Protein AF-A0A928UQ67-F1 (afdb_monomer_lite)

Foldseek 3Di:
DDDDDDDPPDDQQVCVVPHWDPVNCVVVVPVDIDDDDDDDDDD

Secondary structure (DSSP, 8-state):
-PPPP------TTT-TTT---HHHHHHTT-S------------

Sequence (43 aa):
GGVVSHNQNLCTYGRPDLFFSYRRSCHNDSPDYGRQISAICIK

Structure (mmCIF, N/CA/C/O backbone):
data_AF-A0A928UQ67-F1
#
_entry.id   AF-A0A928UQ67-F1
#
loop_
_atom_site.group_PDB
_atom_site.id
_atom_site.type_symbol
_atom_site.label_atom_id
_atom_site.label_alt_id
_atom_site.label_comp_id
_atom_site.label_asym_id
_atom_site.label_entity_id
_atom_site.label_seq_id
_atom_site.pdbx_PDB_ins_code
_atom_site.Cartn_x
_atom_site.Cartn_y
_atom_site.Cartn_z
_atom_site.occupancy
_atom_site.B_iso_or_equiv
_atom_site.auth_seq_id
_atom_site.auth_comp_id
_atom_site.auth_asym_id
_atom_site.auth_atom_id
_atom_site.pdbx_PDB_model_num
ATOM 1 N N . GLY A 1 1 ? -14.092 -13.400 27.871 1.00 58.59 1 GLY A N 1
ATOM 2 C CA . GLY A 1 1 ? -14.702 -12.831 26.652 1.00 58.59 1 GLY A CA 1
ATOM 3 C C . GLY A 1 1 ? -13.670 -12.856 25.546 1.00 58.59 1 GLY A C 1
ATOM 4 O O . GLY A 1 1 ? -12.522 -12.553 25.836 1.00 58.59 1 GLY A O 1
ATOM 5 N N . GLY A 1 2 ? -14.030 -13.300 24.341 1.00 65.94 2 GLY A N 1
ATOM 6 C CA . GLY A 1 2 ? -13.103 -13.389 23.205 1.00 65.94 2 GLY A CA 1
ATOM 7 C C . GLY A 1 2 ? -12.956 -12.060 22.459 1.00 65.94 2 GLY A C 1
ATOM 8 O O . GLY A 1 2 ? -13.869 -11.239 22.478 1.00 65.94 2 GLY A O 1
ATOM 9 N N . VAL A 1 3 ? -11.813 -11.860 21.802 1.00 80.56 3 VAL A N 1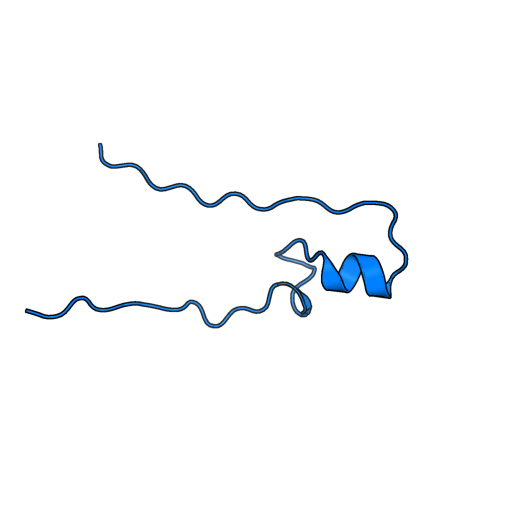
ATOM 10 C CA . VAL A 1 3 ? -11.556 -10.710 20.921 1.00 80.56 3 VAL A CA 1
ATOM 11 C C . VAL A 1 3 ? -12.003 -11.061 19.501 1.00 80.56 3 VAL A C 1
ATOM 13 O O . VAL A 1 3 ? -11.644 -12.120 18.988 1.00 80.56 3 VAL A O 1
ATOM 16 N N . VAL A 1 4 ? -12.767 -10.173 18.860 1.00 79.94 4 VAL A N 1
ATOM 17 C CA . VAL A 1 4 ? -13.136 -10.300 17.442 1.00 79.94 4 VAL A CA 1
ATOM 18 C C . VAL A 1 4 ? -12.043 -9.656 16.592 1.00 79.94 4 VAL A C 1
ATOM 20 O O . VAL A 1 4 ? -11.714 -8.487 16.777 1.00 79.94 4 VAL A O 1
ATOM 23 N N . SER A 1 5 ? -11.476 -10.423 15.662 1.00 78.75 5 SER A N 1
ATOM 24 C CA . SER A 1 5 ? -10.545 -9.919 14.650 1.00 78.75 5 SER A CA 1
ATOM 25 C C . SER A 1 5 ? -11.289 -9.704 13.335 1.00 78.75 5 SER A C 1
ATOM 27 O O . SER A 1 5 ? -12.035 -10.579 12.896 1.00 78.75 5 SER A O 1
ATOM 29 N N . HIS A 1 6 ? -11.074 -8.554 12.698 1.00 81.19 6 HIS A N 1
ATOM 30 C CA . HIS A 1 6 ? -11.640 -8.235 11.391 1.00 81.19 6 HIS A CA 1
ATOM 31 C C . HIS A 1 6 ? -10.523 -8.164 10.347 1.00 81.19 6 HIS A C 1
ATOM 33 O O . HIS A 1 6 ? -9.564 -7.408 10.496 1.00 81.19 6 HIS A O 1
ATOM 39 N N . ASN A 1 7 ? -10.657 -8.942 9.273 1.00 86.44 7 ASN A N 1
ATOM 40 C CA . ASN A 1 7 ? -9.742 -8.933 8.134 1.00 86.44 7 ASN A CA 1
ATOM 41 C C . ASN A 1 7 ? -10.399 -8.190 6.959 1.00 86.44 7 ASN A C 1
ATOM 43 O O . ASN A 1 7 ? -11.558 -8.443 6.646 1.00 86.44 7 ASN A O 1
ATOM 47 N N . GLN A 1 8 ? -9.662 -7.293 6.301 1.00 86.88 8 GLN A N 1
ATOM 48 C CA . GLN A 1 8 ? -10.161 -6.513 5.157 1.00 86.88 8 GLN A CA 1
ATOM 49 C C . GLN A 1 8 ? -10.336 -7.347 3.875 1.00 86.88 8 GLN A C 1
ATOM 51 O O . GLN A 1 8 ? -10.953 -6.890 2.921 1.00 86.88 8 GLN A O 1
ATOM 56 N N . ASN A 1 9 ? -9.792 -8.565 3.839 1.00 88.50 9 ASN A N 1
ATOM 57 C CA . ASN A 1 9 ? -9.792 -9.476 2.696 1.00 88.50 9 ASN A CA 1
ATOM 58 C C . ASN A 1 9 ? -9.219 -8.842 1.408 1.00 88.50 9 ASN A C 1
ATOM 60 O O . ASN A 1 9 ? -9.714 -9.061 0.303 1.00 88.50 9 ASN A O 1
ATOM 64 N N . LEU A 1 10 ? -8.170 -8.024 1.558 1.00 92.56 10 LEU A N 1
ATOM 65 C CA . LEU A 1 10 ? -7.511 -7.299 0.468 1.00 92.56 10 LEU A CA 1
ATOM 66 C C . LEU A 1 10 ? -6.137 -7.898 0.141 1.00 92.56 10 LEU A C 1
ATOM 68 O O . LEU A 1 10 ? -5.379 -8.283 1.029 1.00 92.56 10 LEU A O 1
ATOM 72 N N . CYS A 1 11 ? -5.797 -7.930 -1.151 1.00 93.44 11 CYS A N 1
ATOM 73 C CA . CYS A 1 11 ? -4.524 -8.441 -1.661 1.00 93.44 11 CYS A CA 1
ATOM 74 C C . CYS A 1 11 ? -3.644 -7.297 -2.180 1.00 93.44 11 CYS A C 1
ATOM 76 O O . CYS A 1 11 ? -4.012 -6.611 -3.134 1.00 93.44 11 CYS A O 1
ATOM 78 N N . THR A 1 12 ? -2.448 -7.131 -1.608 1.00 95.00 12 THR A N 1
ATOM 79 C CA . THR A 1 12 ? -1.497 -6.087 -2.033 1.00 95.00 12 THR A CA 1
ATOM 80 C C . THR A 1 12 ? -0.963 -6.316 -3.445 1.00 95.00 12 THR A C 1
ATOM 82 O O . THR A 1 12 ? -0.693 -5.357 -4.164 1.00 95.00 12 THR A O 1
ATOM 85 N N . TYR A 1 13 ? -0.844 -7.575 -3.884 1.00 95.31 13 TYR A N 1
ATOM 86 C CA . TYR A 1 13 ? -0.371 -7.925 -5.227 1.00 95.31 13 TYR A CA 1
ATOM 87 C C . TYR A 1 13 ? -1.394 -7.581 -6.320 1.00 95.31 13 TYR A C 1
ATOM 89 O O . TYR A 1 13 ? -1.022 -7.006 -7.341 1.00 95.31 13 TYR A O 1
ATOM 97 N N . GLY A 1 14 ? -2.675 -7.894 -6.099 1.00 95.00 14 GLY A N 1
ATOM 98 C CA . GLY A 1 14 ? -3.737 -7.762 -7.106 1.00 95.00 14 GLY A CA 1
ATOM 99 C C . GLY A 1 14 ? -4.377 -6.375 -7.218 1.00 95.00 14 GLY A C 1
ATOM 100 O O . GLY A 1 14 ? -5.267 -6.197 -8.041 1.00 95.00 14 GLY A O 1
ATOM 101 N N . ARG A 1 15 ? -3.968 -5.405 -6.389 1.00 94.38 15 ARG A N 1
ATOM 102 C CA . ARG A 1 15 ? -4.553 -4.050 -6.332 1.00 94.38 15 ARG A CA 1
ATOM 103 C C . ARG A 1 15 ? -3.478 -2.963 -6.465 1.00 94.38 15 ARG A C 1
ATOM 105 O O . ARG A 1 15 ? -3.145 -2.304 -5.478 1.00 94.38 15 ARG A O 1
ATOM 112 N N . PRO A 1 16 ? -2.862 -2.820 -7.655 1.00 91.81 16 PRO A N 1
ATOM 113 C CA . PRO A 1 16 ? -1.773 -1.869 -7.886 1.00 91.81 16 PRO A CA 1
ATOM 114 C C . PRO A 1 16 ? -2.203 -0.398 -7.780 1.00 91.81 16 PRO A C 1
ATOM 116 O O . PRO A 1 16 ? -1.355 0.453 -7.548 1.00 91.81 16 PRO A O 1
ATOM 119 N N . ASP A 1 17 ? -3.500 -0.119 -7.913 1.00 94.19 17 ASP A N 1
ATOM 120 C CA . ASP A 1 17 ? -4.134 1.190 -7.734 1.00 94.19 17 ASP A CA 1
ATOM 121 C C . ASP A 1 17 ? -4.130 1.670 -6.275 1.00 94.19 17 ASP A C 1
ATOM 123 O O . ASP A 1 17 ? -4.171 2.870 -6.019 1.00 94.19 17 ASP A O 1
ATOM 127 N N . LEU A 1 18 ? -4.063 0.739 -5.319 1.00 93.94 18 LEU A N 1
ATOM 128 C CA . LEU A 1 18 ? -4.182 1.043 -3.891 1.00 93.94 18 LEU A CA 1
ATOM 129 C C . LEU A 1 18 ? -2.909 0.752 -3.102 1.00 93.94 18 LEU A C 1
ATOM 131 O O . LEU A 1 18 ? -2.647 1.411 -2.096 1.00 93.94 18 LEU A O 1
ATOM 135 N N . PHE A 1 19 ? -2.138 -0.261 -3.503 1.00 95.88 19 PHE A N 1
ATOM 136 C CA . PHE A 1 19 ? -1.107 -0.840 -2.648 1.00 95.88 19 PHE A CA 1
ATOM 137 C C . PHE A 1 19 ? 0.216 -1.057 -3.374 1.00 95.88 19 PHE A C 1
ATOM 139 O O . PHE A 1 19 ? 0.263 -1.599 -4.480 1.00 95.88 19 PHE A O 1
ATOM 146 N N . PHE A 1 20 ? 1.321 -0.750 -2.692 1.00 96.19 20 PHE A N 1
ATOM 147 C CA . PHE A 1 20 ? 2.640 -1.252 -3.074 1.00 96.19 20 PHE A CA 1
ATOM 148 C C . PHE A 1 20 ? 2.733 -2.766 -2.823 1.00 96.19 20 PHE A C 1
ATOM 150 O O . PHE A 1 20 ? 2.146 -3.288 -1.876 1.00 96.19 20 PHE A O 1
ATOM 157 N N . SER A 1 21 ? 3.487 -3.488 -3.657 1.00 96.50 21 SER A N 1
ATOM 158 C CA . SER A 1 21 ? 3.706 -4.928 -3.491 1.00 96.50 21 SER A CA 1
ATOM 159 C C . SER A 1 21 ? 5.107 -5.327 -3.926 1.00 96.50 21 SER A C 1
ATOM 161 O O . SER A 1 21 ? 5.433 -5.240 -5.106 1.00 96.50 21 SER A O 1
ATOM 163 N N . TYR A 1 22 ? 5.894 -5.844 -2.980 1.00 95.06 22 TYR A N 1
ATOM 164 C CA . TYR A 1 22 ? 7.239 -6.357 -3.244 1.00 95.06 22 TYR A CA 1
ATOM 165 C C . TYR A 1 22 ? 7.246 -7.431 -4.334 1.00 95.06 22 TYR A C 1
ATOM 167 O O . TYR A 1 22 ? 7.966 -7.319 -5.318 1.00 95.06 22 TYR A O 1
ATOM 175 N N . ARG A 1 23 ? 6.388 -8.452 -4.187 1.00 95.56 23 ARG A N 1
ATOM 176 C CA . ARG A 1 23 ? 6.315 -9.581 -5.127 1.00 95.56 23 ARG A CA 1
ATOM 177 C C . ARG A 1 23 ? 6.001 -9.121 -6.546 1.00 95.56 23 ARG A C 1
ATOM 179 O O . ARG A 1 23 ? 6.583 -9.634 -7.492 1.00 95.56 23 ARG A O 1
ATOM 186 N N . ARG A 1 24 ? 5.096 -8.148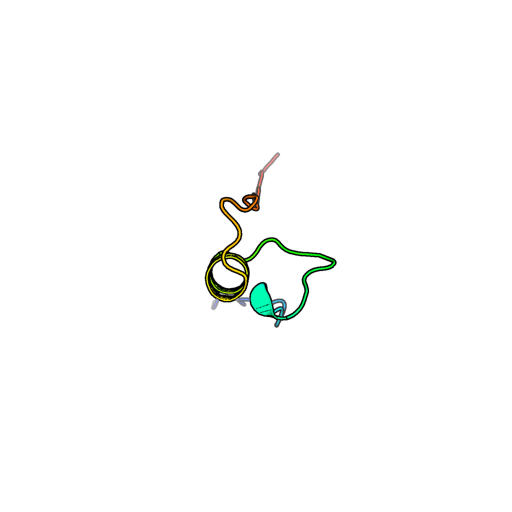 -6.688 1.00 96.12 24 ARG A N 1
ATOM 187 C CA . ARG A 1 24 ? 4.766 -7.574 -7.996 1.00 96.12 24 ARG A CA 1
ATOM 188 C C . ARG A 1 24 ? 5.959 -6.835 -8.587 1.00 96.12 24 ARG A C 1
ATOM 190 O O . ARG A 1 24 ? 6.235 -7.006 -9.765 1.00 96.12 24 ARG A O 1
ATOM 197 N N . SER A 1 25 ? 6.674 -6.062 -7.775 1.00 95.12 25 SER A N 1
ATOM 198 C CA . SER A 1 25 ? 7.887 -5.382 -8.222 1.00 95.12 25 SER A CA 1
ATOM 199 C C . SER A 1 25 ? 8.971 -6.362 -8.669 1.00 95.12 25 SER A C 1
ATOM 201 O O . SER A 1 25 ? 9.568 -6.121 -9.708 1.00 95.12 25 SER A O 1
ATOM 203 N N . CYS A 1 26 ? 9.153 -7.501 -7.988 1.00 95.88 26 CYS A N 1
ATOM 204 C CA . CYS A 1 26 ? 10.051 -8.565 -8.455 1.00 95.88 26 CYS A CA 1
ATOM 205 C C . CYS A 1 26 ? 9.607 -9.177 -9.789 1.00 95.88 26 CYS A C 1
ATOM 207 O O . CYS A 1 26 ? 10.433 -9.350 -10.669 1.00 95.88 26 CYS A O 1
ATOM 209 N N . HIS A 1 27 ? 8.318 -9.492 -9.963 1.00 96.06 27 HIS A N 1
ATOM 210 C CA . HIS A 1 27 ? 7.819 -10.043 -11.234 1.00 96.06 27 HIS A CA 1
ATOM 211 C C . HIS A 1 27 ? 7.946 -9.072 -12.415 1.00 96.06 27 HIS A C 1
ATOM 213 O O . HIS A 1 27 ? 7.969 -9.511 -13.559 1.00 96.06 27 HIS A O 1
ATOM 219 N N . ASN A 1 28 ? 8.000 -7.770 -12.134 1.00 94.88 28 ASN A N 1
ATOM 220 C CA . ASN A 1 28 ? 8.120 -6.723 -13.141 1.00 94.88 28 ASN A CA 1
ATOM 221 C C . ASN A 1 28 ? 9.550 -6.168 -13.252 1.00 94.88 28 ASN A C 1
ATOM 223 O O . ASN A 1 28 ? 9.715 -5.095 -13.830 1.00 94.88 28 ASN A O 1
ATOM 227 N N . ASP A 1 29 ? 10.543 -6.813 -12.623 1.00 95.06 29 ASP A N 1
ATOM 228 C CA . ASP A 1 29 ? 11.940 -6.356 -12.550 1.00 95.06 29 ASP A CA 1
ATOM 229 C C . ASP A 1 29 ? 12.080 -4.864 -12.195 1.00 95.06 29 ASP A C 1
ATOM 231 O O . ASP A 1 29 ? 12.967 -4.145 -12.658 1.00 95.06 29 ASP A O 1
ATOM 235 N N . SER A 1 30 ? 11.158 -4.368 -11.367 1.00 93.12 30 SER A N 1
ATOM 236 C CA . SER A 1 30 ? 11.150 -2.974 -10.948 1.00 93.12 30 SER A CA 1
ATOM 237 C C . SER A 1 30 ? 12.242 -2.771 -9.894 1.00 93.12 30 SER A C 1
ATOM 239 O O . SER A 1 30 ? 12.232 -3.476 -8.881 1.00 93.12 30 SER A O 1
ATOM 241 N N . PRO A 1 31 ? 13.161 -1.807 -10.084 1.00 90.50 31 PRO A N 1
ATOM 242 C CA . PRO A 1 31 ? 14.351 -1.662 -9.243 1.00 90.50 31 PRO A CA 1
ATOM 243 C C . PRO A 1 31 ? 14.040 -1.240 -7.801 1.00 90.50 31 PRO A C 1
ATOM 245 O O . PRO A 1 31 ? 14.880 -1.411 -6.922 1.00 90.50 31 PRO A O 1
ATOM 248 N N . ASP A 1 32 ? 12.843 -0.702 -7.548 1.00 89.56 32 ASP A N 1
ATOM 249 C CA . ASP A 1 32 ? 12.359 -0.366 -6.210 1.00 89.56 32 ASP A CA 1
ATOM 250 C C . ASP A 1 32 ? 10.819 -0.407 -6.142 1.00 89.56 32 ASP A C 1
ATOM 252 O O . ASP A 1 32 ? 10.117 -0.567 -7.147 1.00 89.56 32 ASP A O 1
ATOM 256 N N . TYR A 1 33 ? 10.277 -0.284 -4.932 1.00 94.06 33 TYR A N 1
ATOM 257 C CA . TYR A 1 33 ? 8.853 -0.199 -4.642 1.00 94.06 33 TYR A CA 1
ATOM 258 C C . TYR A 1 33 ? 8.609 0.610 -3.370 1.00 94.06 33 TYR A C 1
ATOM 260 O O . TYR A 1 33 ? 9.389 0.556 -2.423 1.00 94.06 33 TYR A O 1
ATOM 268 N N . GLY A 1 34 ? 7.481 1.316 -3.294 1.00 94.69 34 GLY A N 1
ATOM 269 C CA . GLY A 1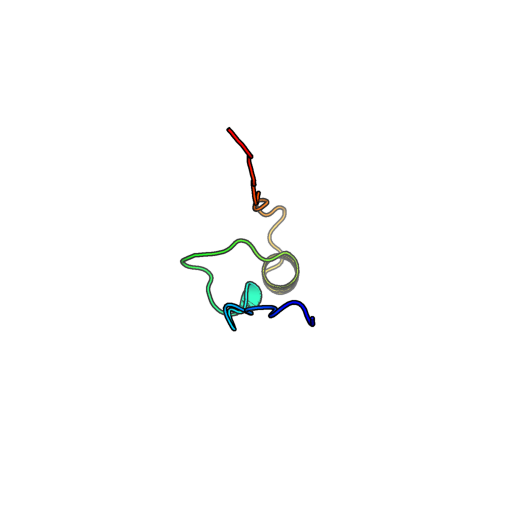 34 ? 7.102 2.032 -2.074 1.00 94.69 34 GLY A CA 1
ATOM 270 C C . GLY A 1 34 ? 6.827 1.101 -0.882 1.00 94.69 34 GLY A C 1
ATOM 271 O O . GLY A 1 34 ? 6.729 -0.123 -1.010 1.00 94.69 34 GLY A O 1
ATOM 272 N N . ARG A 1 35 ? 6.675 1.673 0.316 1.00 95.69 35 ARG A N 1
ATOM 273 C CA . ARG A 1 35 ? 6.262 0.951 1.533 1.00 95.69 35 ARG A CA 1
ATOM 274 C C . ARG A 1 35 ? 4.961 1.525 2.066 1.00 95.69 35 ARG A C 1
ATOM 276 O O . ARG A 1 35 ? 4.720 2.723 1.980 1.00 95.69 35 ARG A O 1
ATOM 283 N N . GLN A 1 36 ? 4.126 0.653 2.616 1.00 95.62 36 GLN A N 1
ATOM 284 C CA . GLN A 1 36 ? 2.910 1.059 3.311 1.00 95.62 36 GLN A CA 1
ATOM 285 C C . GLN A 1 36 ? 3.203 1.265 4.795 1.00 95.62 36 GLN A C 1
ATOM 287 O O . GLN A 1 36 ? 4.046 0.569 5.359 1.00 95.62 36 GLN A O 1
ATOM 292 N N . ILE A 1 37 ? 2.472 2.181 5.426 1.00 95.25 37 ILE A N 1
ATOM 293 C CA . ILE A 1 37 ? 2.496 2.395 6.873 1.00 95.25 37 ILE A CA 1
ATOM 294 C C . ILE A 1 37 ? 1.067 2.234 7.383 1.00 95.25 37 ILE A C 1
ATOM 296 O O . ILE A 1 37 ? 0.130 2.778 6.804 1.00 95.25 37 ILE A O 1
ATOM 300 N N . SER A 1 38 ? 0.900 1.468 8.457 1.00 93.25 38 SER A N 1
ATOM 301 C CA . SER A 1 38 ? -0.341 1.408 9.231 1.00 93.25 38 SER A CA 1
ATOM 302 C C . SER A 1 38 ? -0.068 2.018 10.596 1.00 93.25 38 SER A C 1
ATOM 304 O O . SER A 1 38 ? 0.942 1.695 11.218 1.00 93.25 38 SER A O 1
ATOM 306 N N . ALA A 1 39 ? -0.943 2.908 11.048 1.00 94.88 39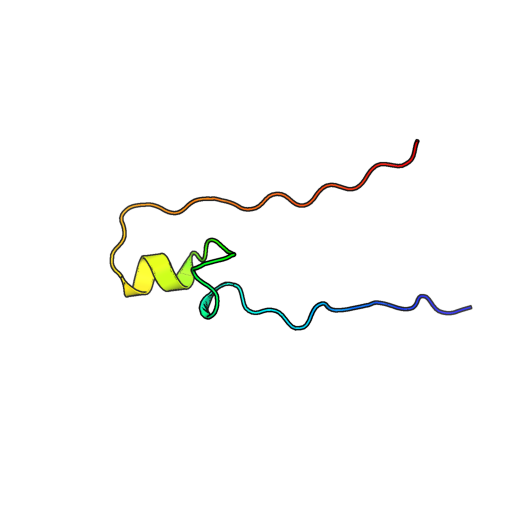 ALA A N 1
ATOM 307 C CA . ALA A 1 39 ? -0.784 3.609 12.313 1.00 94.88 39 ALA A CA 1
ATOM 308 C C . ALA A 1 39 ? -2.039 3.445 13.170 1.00 94.88 39 ALA A C 1
ATOM 310 O O . ALA A 1 39 ? -3.158 3.446 12.659 1.00 94.88 39 ALA A O 1
ATOM 311 N N . ILE A 1 40 ? -1.831 3.327 14.478 1.00 95.44 40 ILE A N 1
ATOM 312 C CA . ILE A 1 40 ? -2.879 3.340 15.493 1.00 95.44 40 ILE A CA 1
ATOM 313 C C . ILE A 1 40 ? -2.429 4.236 16.644 1.00 95.44 40 ILE A C 1
ATOM 315 O O . ILE A 1 40 ? -1.254 4.258 17.006 1.00 95.44 40 ILE A O 1
ATOM 319 N N . CYS A 1 41 ? -3.367 4.998 17.191 1.00 95.25 41 CYS A N 1
ATOM 320 C CA . CYS A 1 41 ? -3.148 5.939 18.277 1.00 95.25 41 CYS A CA 1
ATOM 321 C C . CYS A 1 41 ? -4.331 5.837 19.240 1.00 95.25 41 CYS A C 1
ATOM 323 O O . CYS A 1 41 ? -5.479 5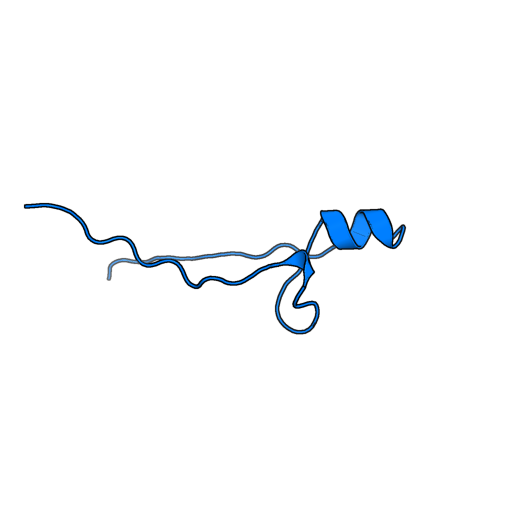.714 18.810 1.00 95.25 41 CYS A O 1
ATOM 325 N N . ILE A 1 42 ? -4.032 5.882 20.534 1.00 90.00 42 ILE A N 1
ATOM 326 C CA . ILE A 1 42 ? -5.016 6.131 21.583 1.00 90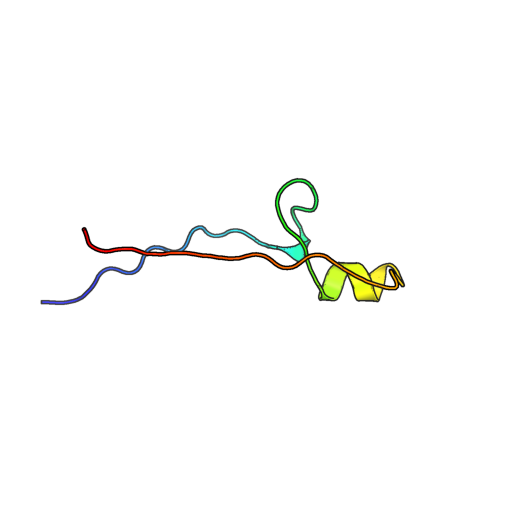.00 42 ILE A CA 1
ATOM 327 C C . ILE A 1 42 ? -4.809 7.588 21.994 1.00 90.00 42 ILE A C 1
ATOM 329 O O . ILE A 1 42 ? -3.664 8.011 22.155 1.00 90.00 42 ILE A O 1
ATOM 333 N N . LYS A 1 43 ? -5.899 8.352 22.081 1.00 78.88 43 LYS A N 1
ATOM 334 C CA . LYS A 1 43 ? -5.845 9.762 22.472 1.00 78.88 43 LYS A CA 1
ATOM 335 C C . LYS A 1 43 ? -5.540 9.913 23.959 1.00 78.88 43 LYS A C 1
ATOM 337 O O . LYS A 1 43 ? -6.065 9.085 24.736 1.00 78.88 43 LYS A O 1
#

Radius of gyration: 14.76 Å; chains: 1; bounding box: 29×23×40 Å

pLDDT: mean 90.72, std 8.11, range [58.59, 96.5]